Protein AF-R7SGC7-F1 (afdb_monomer)

Mean predicted aligned error: 13.05 Å

Solvent-accessible surface area (backbone atoms only — not comparable to full-atom values): 8252 Å² total; per-residue (Å²): 139,82,85,78,78,84,86,40,81,90,73,58,52,50,63,50,42,62,74,66,47,67,46,68,66,52,45,50,49,51,54,50,52,52,51,50,40,58,74,67,37,51,64,59,53,50,52,50,52,53,49,52,51,51,52,52,52,48,52,55,49,50,52,54,49,50,53,50,50,51,53,48,51,57,50,48,54,58,34,68,70,48,77,77,78,82,54,64,73,60,58,70,71,51,53,62,68,56,48,47,41,42,46,62,41,48,41,76,80,38,83,83,57,76,61,66,92,80,43,87,48,57,67,51,42,52,52,54,46,52,54,50,52,50,54,57,66,72,74,109

Structure (mmCIF, N/CA/C/O backbone):
data_AF-R7SGC7-F1
#
_entry.id   AF-R7SGC7-F1
#
loop_
_atom_site.group_PDB
_atom_site.id
_atom_site.type_symbol
_atom_site.label_atom_id
_atom_site.label_alt_id
_atom_site.label_comp_id
_atom_site.label_asym_id
_atom_site.label_entity_id
_atom_site.label_seq_id
_atom_site.pdbx_PDB_ins_code
_atom_site.Cartn_x
_atom_site.Cartn_y
_atom_site.Cartn_z
_atom_site.occupancy
_atom_site.B_iso_or_equiv
_atom_site.auth_seq_id
_atom_site.auth_comp_id
_atom_site.auth_asym_id
_atom_site.auth_atom_id
_atom_site.pdbx_PDB_model_num
ATOM 1 N N . MET A 1 1 ? 37.332 -22.451 -41.315 1.00 31.05 1 MET A N 1
ATOM 2 C CA . MET A 1 1 ? 36.027 -22.792 -40.712 1.00 31.05 1 MET A CA 1
ATOM 3 C C . MET A 1 1 ? 35.975 -22.127 -39.345 1.00 31.05 1 MET A C 1
ATOM 5 O O . MET A 1 1 ? 36.614 -22.615 -38.425 1.00 31.05 1 MET A O 1
ATOM 9 N N . LEU A 1 2 ? 35.351 -20.953 -39.240 1.00 37.38 2 LEU A N 1
ATOM 10 C CA . LEU A 1 2 ? 35.156 -20.269 -37.958 1.00 37.38 2 LEU A CA 1
ATOM 11 C C . LEU A 1 2 ? 33.739 -20.591 -37.480 1.00 37.38 2 LEU A C 1
ATOM 13 O O . LEU A 1 2 ? 32.772 -20.243 -38.148 1.00 37.38 2 LEU A O 1
ATOM 17 N N . LEU A 1 3 ? 33.651 -21.307 -36.360 1.00 42.00 3 LEU A N 1
ATOM 18 C CA . LEU A 1 3 ? 32.415 -21.625 -35.649 1.00 42.00 3 LEU A CA 1
ATOM 19 C C . LEU A 1 3 ? 31.791 -20.325 -35.124 1.00 42.00 3 LEU A C 1
ATOM 21 O O . LEU A 1 3 ? 32.226 -19.787 -34.104 1.00 42.00 3 LEU A O 1
ATOM 25 N N . ILE A 1 4 ? 30.788 -19.805 -35.831 1.00 48.12 4 ILE A N 1
ATOM 26 C CA . ILE A 1 4 ? 29.906 -18.759 -35.312 1.00 48.12 4 ILE A CA 1
ATOM 27 C C . ILE A 1 4 ? 28.983 -19.446 -34.301 1.00 48.12 4 ILE A C 1
ATOM 29 O O . ILE A 1 4 ? 28.137 -20.257 -34.659 1.00 48.12 4 ILE A O 1
ATOM 33 N N . ASN A 1 5 ? 29.225 -19.176 -33.018 1.00 45.62 5 ASN A N 1
ATOM 34 C CA . ASN A 1 5 ? 28.459 -19.721 -31.902 1.00 45.62 5 ASN A CA 1
ATOM 35 C C . ASN A 1 5 ? 26.965 -19.378 -32.035 1.00 45.62 5 ASN A C 1
ATOM 37 O O . ASN A 1 5 ? 26.585 -18.220 -32.218 1.00 45.62 5 ASN A O 1
ATOM 41 N N . SER A 1 6 ? 26.134 -20.409 -31.903 1.00 53.06 6 SER A N 1
ATOM 42 C CA . SER A 1 6 ? 24.699 -20.429 -32.175 1.00 53.06 6 SER A CA 1
ATOM 43 C C . SER A 1 6 ? 23.870 -19.671 -31.123 1.00 53.06 6 SER A C 1
ATOM 45 O O . SER A 1 6 ? 23.324 -20.256 -30.185 1.00 53.06 6 SER A O 1
ATOM 47 N N . ILE A 1 7 ? 23.752 -18.351 -31.263 1.00 56.06 7 ILE A N 1
ATOM 48 C CA . ILE A 1 7 ? 22.902 -17.511 -30.392 1.00 56.06 7 ILE A CA 1
ATOM 49 C C . ILE A 1 7 ? 21.441 -17.440 -30.910 1.00 56.06 7 ILE A C 1
ATOM 51 O O . ILE A 1 7 ? 20.560 -16.931 -30.219 1.00 56.06 7 ILE A O 1
ATOM 55 N N . TYR A 1 8 ? 21.140 -18.008 -32.087 1.00 52.72 8 TYR A N 1
ATOM 56 C CA . TYR A 1 8 ? 19.923 -17.691 -32.859 1.00 52.72 8 TYR A CA 1
ATOM 57 C C . TYR A 1 8 ? 18.962 -18.861 -33.154 1.00 52.72 8 TYR A C 1
ATOM 59 O O . TYR A 1 8 ? 17.987 -18.679 -33.883 1.00 52.72 8 TYR A O 1
ATOM 67 N N . ILE A 1 9 ? 19.170 -20.037 -32.551 1.00 55.41 9 ILE A N 1
ATOM 68 C CA . ILE A 1 9 ? 18.427 -21.276 -32.878 1.00 55.41 9 ILE A CA 1
ATOM 69 C C . ILE A 1 9 ? 16.913 -21.166 -32.590 1.00 55.41 9 ILE A C 1
ATOM 71 O O . ILE A 1 9 ? 16.092 -21.828 -33.219 1.00 55.41 9 ILE A O 1
ATOM 75 N N . ARG A 1 10 ? 16.496 -20.343 -31.619 1.00 58.72 10 ARG A N 1
ATOM 76 C CA . ARG A 1 10 ? 15.140 -20.428 -31.040 1.00 58.72 10 ARG A CA 1
ATOM 77 C C . ARG A 1 10 ? 14.043 -19.651 -31.772 1.00 58.72 10 ARG A C 1
ATOM 79 O O . ARG A 1 10 ? 12.879 -19.804 -31.416 1.00 58.72 10 ARG A O 1
ATOM 86 N N . ASN A 1 11 ? 14.385 -18.803 -32.736 1.00 70.25 11 ASN A N 1
ATOM 87 C CA . ASN A 1 11 ? 13.452 -17.845 -33.341 1.00 70.25 11 ASN A CA 1
ATOM 88 C C . ASN A 1 11 ? 13.516 -17.780 -34.879 1.00 70.25 11 ASN A C 1
ATOM 90 O O . ASN A 1 11 ? 13.028 -16.813 -35.454 1.00 70.25 11 ASN A O 1
ATOM 94 N N . GLY A 1 12 ? 14.104 -18.781 -35.550 1.00 63.81 12 GLY A N 1
ATOM 95 C CA . GLY A 1 12 ? 14.177 -18.841 -37.024 1.00 63.81 12 GLY A CA 1
ATOM 96 C C . GLY A 1 12 ? 15.048 -17.747 -37.659 1.00 63.81 12 GLY A C 1
ATOM 97 O O . GLY A 1 12 ? 15.105 -17.608 -38.877 1.00 63.81 12 GLY A O 1
ATOM 98 N N . THR A 1 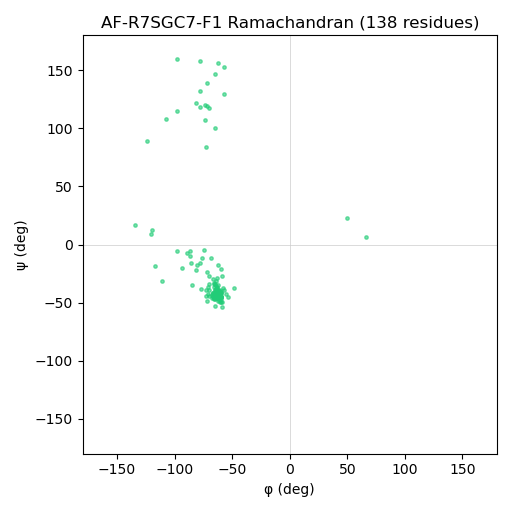13 ? 15.740 -16.962 -36.830 1.00 67.81 13 THR A N 1
ATOM 99 C CA . THR A 1 13 ? 16.608 -15.864 -37.267 1.00 67.81 13 THR A CA 1
ATOM 100 C C . THR A 1 13 ? 17.804 -16.387 -38.059 1.00 67.81 13 THR A C 1
ATOM 102 O O . THR A 1 13 ? 18.262 -15.722 -38.977 1.00 67.81 13 THR A O 1
ATOM 105 N N . GLU A 1 14 ? 18.294 -17.578 -37.715 1.00 70.75 14 GLU A N 1
ATOM 106 C CA . GLU A 1 14 ? 19.416 -18.236 -38.390 1.00 70.75 14 GLU A CA 1
ATOM 107 C C . GLU A 1 14 ? 19.070 -18.586 -39.844 1.00 70.75 14 GLU A C 1
ATOM 109 O O . GLU A 1 14 ? 19.733 -18.104 -40.758 1.00 70.75 14 GLU A O 1
ATOM 114 N N . GLU A 1 15 ? 17.953 -19.283 -40.068 1.00 74.00 15 GLU A N 1
ATOM 115 C CA . GLU A 1 15 ? 17.464 -19.636 -41.408 1.00 74.00 15 GLU A CA 1
ATOM 116 C C . GLU A 1 15 ? 17.168 -18.390 -42.260 1.00 74.00 15 GLU A C 1
ATOM 118 O O . GLU A 1 15 ? 17.507 -18.335 -43.442 1.00 74.00 15 GLU A O 1
ATOM 123 N N . PHE A 1 16 ? 16.601 -17.339 -41.658 1.00 76.25 16 PHE A N 1
ATOM 124 C CA . PHE A 1 16 ? 16.374 -16.065 -42.341 1.00 76.25 16 PHE A CA 1
ATOM 125 C C . PHE A 1 16 ? 17.683 -15.386 -42.778 1.00 76.25 16 PHE A C 1
ATOM 127 O O . PHE A 1 16 ? 17.782 -14.905 -43.909 1.00 76.25 16 PHE A O 1
ATOM 134 N N . VAL A 1 17 ? 18.690 -15.343 -41.898 1.00 74.75 17 VAL A N 1
ATOM 135 C CA . VAL A 1 17 ? 19.998 -14.739 -42.197 1.00 74.75 17 VAL A CA 1
ATOM 136 C C . VAL A 1 17 ? 20.722 -15.536 -43.282 1.00 74.75 17 VAL A C 1
ATOM 138 O O . VAL A 1 17 ? 21.246 -14.937 -44.220 1.00 74.75 17 VAL A O 1
ATOM 141 N N . GLU A 1 18 ? 20.714 -16.865 -43.199 1.00 75.75 18 GLU A N 1
ATOM 142 C CA . GLU A 1 18 ? 21.350 -17.727 -44.199 1.00 75.75 18 GLU A CA 1
ATOM 143 C C . GLU A 1 18 ? 20.678 -17.622 -45.573 1.00 75.75 18 GLU A C 1
ATOM 145 O O . GLU A 1 18 ? 21.368 -17.568 -46.592 1.00 75.75 18 GLU A O 1
ATOM 150 N N . THR A 1 19 ? 19.347 -17.521 -45.604 1.00 76.44 19 THR A N 1
ATOM 151 C CA . THR A 1 19 ? 18.574 -17.484 -46.854 1.00 76.44 19 THR A CA 1
ATOM 152 C C . THR A 1 19 ? 18.634 -16.124 -47.551 1.00 76.44 19 THR A C 1
ATOM 154 O O . THR A 1 19 ? 18.691 -16.068 -48.777 1.00 76.44 19 THR A O 1
ATOM 157 N N . TRP A 1 20 ? 18.613 -15.018 -46.798 1.00 72.31 20 TRP A N 1
ATOM 158 C CA . TRP A 1 20 ? 18.400 -13.681 -47.374 1.00 72.31 20 TRP A CA 1
ATOM 159 C C . TRP A 1 20 ? 19.574 -12.712 -47.192 1.00 72.31 20 TRP A C 1
ATOM 161 O O . TRP A 1 20 ? 19.649 -11.709 -47.901 1.00 72.31 20 TRP A O 1
ATOM 171 N N . LEU A 1 21 ? 20.493 -12.973 -46.255 1.00 74.00 21 LEU A N 1
ATOM 172 C CA . LEU A 1 21 ? 21.545 -12.026 -45.849 1.00 74.00 21 LEU A CA 1
ATOM 173 C C . LEU A 1 21 ? 22.974 -12.547 -46.071 1.00 74.00 21 LEU A C 1
ATOM 175 O O . LEU A 1 21 ? 23.939 -11.947 -45.592 1.00 74.00 21 LEU A O 1
ATOM 179 N N . THR A 1 22 ? 23.127 -13.642 -46.808 1.00 78.12 22 THR A N 1
ATOM 180 C CA . THR A 1 22 ? 24.425 -14.203 -47.216 1.00 78.12 22 THR A CA 1
ATOM 181 C C . THR A 1 22 ? 25.026 -13.504 -48.432 1.00 78.12 22 THR A C 1
ATOM 183 O O . THR A 1 22 ? 26.243 -13.535 -48.599 1.00 78.12 22 THR A O 1
ATOM 186 N N . ASP A 1 23 ? 24.203 -12.832 -49.238 1.00 84.69 23 ASP A N 1
ATOM 187 C CA . ASP A 1 23 ? 24.657 -12.081 -50.405 1.00 84.69 23 ASP A CA 1
ATOM 188 C C . ASP A 1 23 ? 25.401 -10.785 -50.028 1.00 84.69 23 ASP A C 1
ATOM 190 O O . ASP A 1 23 ? 25.011 -10.044 -49.117 1.00 84.69 23 ASP A O 1
ATOM 194 N N . ASP A 1 24 ? 26.485 -10.500 -50.750 1.00 79.75 24 ASP A N 1
ATOM 195 C CA . ASP A 1 24 ? 27.416 -9.421 -50.410 1.00 79.75 24 ASP A CA 1
ATOM 196 C C . ASP A 1 24 ? 26.790 -8.031 -50.643 1.00 79.75 24 ASP A C 1
ATOM 198 O O . ASP A 1 24 ? 27.109 -7.070 -49.932 1.00 79.75 24 ASP A O 1
ATOM 202 N N . GLU A 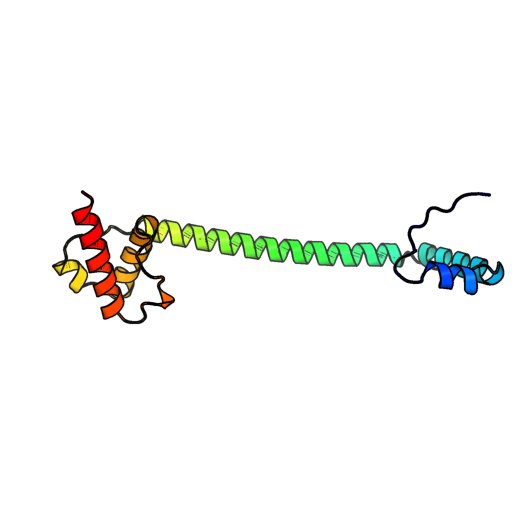1 25 ? 25.827 -7.918 -51.566 1.00 83.44 25 GLU A N 1
ATOM 203 C CA . GLU A 1 25 ? 25.085 -6.682 -51.822 1.00 83.44 25 GLU A CA 1
ATOM 204 C C . GLU A 1 25 ? 24.145 -6.348 -50.654 1.00 83.44 25 GLU A C 1
ATOM 206 O O . GLU A 1 25 ? 24.166 -5.225 -50.131 1.00 83.44 25 GLU A O 1
ATOM 211 N N . ASN A 1 26 ? 23.422 -7.348 -50.144 1.00 80.19 26 ASN A N 1
ATOM 212 C CA . ASN A 1 26 ? 22.580 -7.214 -48.952 1.00 80.19 26 ASN A CA 1
ATOM 213 C C . ASN A 1 26 ? 23.410 -6.889 -47.703 1.00 80.19 26 ASN A C 1
ATOM 215 O O . ASN A 1 26 ? 23.061 -5.987 -46.932 1.00 80.19 26 ASN A O 1
ATOM 219 N N . GLN A 1 27 ? 24.560 -7.543 -47.521 1.00 81.94 27 GLN A N 1
ATOM 220 C CA . GLN A 1 27 ? 25.465 -7.224 -46.414 1.00 81.94 27 GLN A CA 1
ATOM 221 C C . GLN A 1 27 ? 26.064 -5.819 -46.534 1.00 81.94 27 GLN A C 1
ATOM 223 O O . GLN A 1 27 ? 26.255 -5.128 -45.526 1.00 81.94 27 GLN A O 1
ATOM 228 N N . LYS A 1 28 ? 26.379 -5.356 -47.747 1.00 86.88 28 LYS A N 1
ATOM 229 C CA . LYS A 1 28 ? 26.859 -3.990 -47.991 1.00 86.88 28 LYS A CA 1
ATOM 230 C C . LYS A 1 28 ? 25.769 -2.960 -47.703 1.00 86.88 28 LYS A C 1
ATOM 232 O O . LYS A 1 28 ? 26.055 -1.949 -47.060 1.00 86.88 28 LYS A O 1
ATOM 237 N N . TYR A 1 29 ? 24.528 -3.226 -48.106 1.00 86.38 29 TYR A N 1
ATOM 238 C CA . TYR A 1 29 ? 23.384 -2.374 -47.794 1.00 86.38 29 TYR A CA 1
ATOM 239 C C . TYR A 1 29 ? 23.169 -2.252 -46.281 1.00 86.38 29 TYR A C 1
ATOM 241 O O . TYR A 1 29 ? 23.116 -1.136 -45.763 1.00 86.38 29 TYR A O 1
ATOM 249 N N . LEU A 1 30 ? 23.151 -3.372 -45.547 1.00 83.94 30 LEU A N 1
ATOM 250 C CA . LEU A 1 30 ? 23.014 -3.368 -44.087 1.00 83.94 30 LEU A CA 1
ATOM 251 C C . LEU A 1 30 ? 24.141 -2.591 -43.397 1.00 83.94 30 LEU A C 1
ATOM 253 O O . LEU A 1 30 ? 23.872 -1.778 -42.513 1.00 83.94 30 LEU A O 1
ATOM 257 N N . ARG A 1 31 ? 25.396 -2.781 -43.828 1.00 84.88 31 ARG A N 1
ATOM 258 C CA . ARG A 1 31 ? 26.553 -2.036 -43.300 1.00 84.88 31 ARG A CA 1
ATOM 259 C C . ARG A 1 31 ? 26.432 -0.531 -43.550 1.00 84.88 31 ARG A C 1
ATOM 261 O O . ARG A 1 31 ? 26.744 0.260 -42.660 1.00 84.88 31 ARG A O 1
ATOM 268 N N . THR A 1 32 ? 25.959 -0.125 -44.726 1.00 86.62 32 THR A N 1
ATOM 269 C CA . THR A 1 32 ? 25.717 1.289 -45.054 1.00 86.62 32 THR A CA 1
ATOM 270 C C . THR A 1 32 ? 24.584 1.872 -44.214 1.00 86.62 32 THR A C 1
ATOM 272 O O . THR A 1 32 ? 24.743 2.944 -43.640 1.00 86.62 32 THR A O 1
ATOM 275 N N . GLN A 1 33 ? 23.467 1.156 -44.065 1.00 85.00 33 GLN A N 1
ATOM 276 C CA . GLN A 1 33 ? 22.347 1.606 -43.235 1.00 85.00 33 GLN A CA 1
ATOM 277 C C . GLN A 1 33 ? 22.727 1.707 -41.753 1.00 85.00 33 GLN A C 1
ATOM 279 O O . GLN A 1 33 ? 22.353 2.676 -41.094 1.00 85.00 33 GLN A O 1
ATOM 284 N N . ALA A 1 34 ? 23.511 0.758 -41.232 1.00 81.81 34 ALA A N 1
ATOM 285 C CA . ALA A 1 34 ? 24.037 0.814 -39.870 1.00 81.81 34 ALA A CA 1
ATOM 286 C C . ALA A 1 34 ? 24.939 2.043 -39.665 1.00 81.81 34 ALA A C 1
ATOM 288 O O . ALA A 1 34 ? 24.717 2.818 -38.739 1.00 81.81 34 ALA A O 1
ATOM 289 N N . ARG A 1 35 ? 25.883 2.295 -40.586 1.00 81.25 35 ARG A N 1
ATOM 290 C CA . ARG A 1 35 ? 26.733 3.499 -40.547 1.00 81.25 35 ARG A CA 1
ATOM 291 C C . ARG A 1 35 ? 25.931 4.792 -40.638 1.00 81.25 35 ARG A C 1
ATOM 293 O O . ARG A 1 35 ? 26.236 5.737 -39.916 1.00 81.25 35 ARG A O 1
ATOM 300 N N . ASN A 1 36 ? 24.906 4.847 -41.484 1.00 81.94 36 ASN A N 1
ATOM 301 C CA . ASN A 1 36 ? 24.032 6.015 -41.577 1.00 81.94 36 ASN A CA 1
ATOM 302 C C . ASN A 1 36 ? 23.287 6.250 -40.255 1.00 81.94 36 ASN A C 1
ATOM 304 O O . ASN A 1 36 ? 23.272 7.374 -39.760 1.00 81.94 36 ASN A O 1
ATOM 308 N N . ARG A 1 37 ? 22.762 5.194 -39.618 1.00 73.69 37 ARG A N 1
ATOM 309 C CA . ARG A 1 37 ? 22.119 5.291 -38.294 1.00 73.69 37 ARG A CA 1
ATOM 310 C C . ARG A 1 37 ? 23.071 5.772 -37.197 1.00 73.69 37 ARG A C 1
ATOM 312 O O . ARG A 1 37 ? 22.667 6.602 -36.378 1.00 73.69 37 ARG A O 1
ATOM 319 N N . ASP A 1 38 ? 24.317 5.298 -37.208 1.00 73.69 38 ASP A N 1
ATOM 320 C CA . ASP A 1 38 ? 25.362 5.743 -36.278 1.00 73.69 38 ASP A CA 1
ATOM 321 C C . ASP A 1 38 ? 25.734 7.214 -36.506 1.00 73.69 38 ASP A C 1
ATOM 323 O O . ASP A 1 38 ? 25.826 7.992 -35.554 1.00 73.69 38 ASP A O 1
ATOM 327 N N . THR A 1 39 ? 25.877 7.619 -37.771 1.00 74.19 39 THR A N 1
ATOM 328 C CA . THR A 1 39 ? 26.211 8.999 -38.166 1.00 74.19 39 THR A CA 1
ATOM 329 C C . THR A 1 39 ? 25.100 9.972 -37.767 1.00 74.19 39 THR A C 1
ATOM 331 O O . THR A 1 39 ? 25.365 11.064 -37.267 1.00 74.19 39 THR A O 1
ATOM 334 N N . GLU A 1 40 ? 23.841 9.554 -37.900 1.00 72.75 40 GLU A N 1
ATOM 335 C CA . GLU A 1 40 ? 22.667 10.325 -37.480 1.00 72.75 40 GLU A CA 1
ATOM 336 C C . GLU A 1 40 ? 22.459 10.341 -35.949 1.00 72.75 40 GLU A C 1
ATOM 338 O O . GLU A 1 40 ? 21.549 11.015 -35.452 1.00 72.75 40 GLU A O 1
ATOM 343 N N . GLN A 1 41 ? 23.280 9.602 -35.186 1.00 73.12 41 GLN A N 1
ATOM 344 C CA . GLN A 1 41 ? 23.184 9.416 -33.731 1.00 73.12 41 GLN A CA 1
ATOM 345 C C . GLN A 1 41 ? 21.780 9.008 -33.248 1.00 73.12 41 GLN A C 1
ATOM 347 O O . GLN A 1 41 ? 21.434 9.226 -32.082 1.00 73.12 41 GLN A O 1
ATOM 352 N N . ARG A 1 42 ? 20.945 8.423 -34.119 1.00 73.19 42 ARG A N 1
ATOM 353 C CA . ARG A 1 42 ? 19.541 8.100 -33.807 1.00 73.19 42 ARG A CA 1
ATOM 354 C C . ARG A 1 42 ? 19.440 7.129 -32.642 1.00 73.19 42 ARG A C 1
ATOM 356 O O . ARG A 1 42 ? 18.653 7.350 -31.725 1.00 73.19 42 ARG A O 1
ATOM 363 N N . ASP A 1 43 ? 20.306 6.122 -32.625 1.00 75.12 43 ASP A N 1
ATOM 364 C CA . ASP A 1 43 ? 20.327 5.127 -31.556 1.00 75.12 43 ASP A CA 1
ATOM 365 C C . ASP A 1 43 ? 20.830 5.714 -30.234 1.00 75.12 43 ASP A C 1
ATOM 367 O O . ASP A 1 43 ? 20.313 5.369 -29.173 1.00 75.12 43 ASP A O 1
ATOM 371 N N . LYS A 1 44 ? 21.772 6.664 -30.276 1.00 79.25 44 LYS A N 1
ATOM 372 C CA . LYS A 1 44 ? 22.221 7.394 -29.082 1.00 79.25 44 LYS A CA 1
ATOM 373 C C . LYS A 1 44 ? 21.097 8.259 -28.508 1.00 79.25 44 LYS A C 1
ATOM 375 O O . LYS A 1 44 ? 20.850 8.197 -27.308 1.00 79.25 44 LYS A O 1
ATOM 380 N N . LYS A 1 45 ? 20.387 9.015 -29.353 1.00 82.06 45 LYS A N 1
ATOM 381 C CA . LYS A 1 45 ? 19.234 9.836 -28.942 1.00 82.06 45 LYS A CA 1
ATOM 382 C C . LYS A 1 45 ? 18.113 8.980 -28.356 1.00 82.06 45 LYS A C 1
ATOM 384 O O . LYS A 1 45 ? 17.593 9.312 -27.300 1.00 82.06 45 LYS A O 1
ATOM 389 N N . ARG A 1 46 ? 17.807 7.844 -28.986 1.00 81.12 46 ARG A N 1
ATOM 390 C CA . ARG A 1 46 ? 16.810 6.888 -28.488 1.00 81.12 46 ARG A CA 1
ATOM 391 C C . ARG A 1 46 ? 17.207 6.275 -27.144 1.00 81.12 46 ARG A C 1
ATOM 393 O O . ARG A 1 46 ? 16.363 6.118 -26.273 1.00 81.12 46 ARG A O 1
ATOM 400 N N . ARG A 1 47 ? 18.482 5.920 -26.950 1.00 82.94 47 ARG A N 1
ATOM 401 C CA . ARG A 1 47 ? 18.959 5.417 -25.649 1.00 82.94 47 ARG A CA 1
ATOM 402 C C . ARG A 1 47 ? 18.822 6.471 -24.553 1.00 82.94 47 ARG A C 1
ATOM 404 O O . ARG A 1 47 ? 18.434 6.118 -23.447 1.00 82.94 47 ARG A O 1
ATOM 411 N N . LEU A 1 48 ? 19.118 7.735 -24.861 1.00 86.19 48 LEU A N 1
ATOM 412 C CA . LEU A 1 48 ? 18.949 8.840 -23.916 1.00 86.19 48 LEU A CA 1
ATOM 413 C C . LEU A 1 48 ? 17.476 9.068 -23.568 1.00 86.19 48 LEU A C 1
ATOM 415 O O . LEU A 1 48 ? 17.167 9.144 -22.387 1.00 86.19 48 LEU A O 1
ATOM 419 N N . SER A 1 49 ? 16.568 9.072 -24.549 1.00 85.50 49 SER A N 1
ATOM 420 C CA . SER A 1 49 ? 15.135 9.253 -24.274 1.00 85.50 49 SER A CA 1
ATOM 421 C C . SER A 1 49 ? 14.561 8.120 -23.419 1.00 85.50 49 SER A C 1
ATOM 423 O O . SER A 1 49 ? 13.859 8.376 -22.450 1.00 85.50 49 SER A O 1
ATOM 425 N N . ILE A 1 50 ? 14.922 6.866 -23.721 1.00 89.31 50 ILE A N 1
ATOM 426 C CA . ILE A 1 50 ? 14.519 5.703 -22.914 1.00 89.31 50 ILE A CA 1
ATOM 427 C C . ILE A 1 50 ? 15.071 5.819 -21.485 1.00 89.31 50 ILE A C 1
ATOM 429 O O . ILE A 1 50 ? 14.378 5.513 -20.518 1.00 89.31 50 ILE A O 1
ATOM 433 N N . LEU A 1 51 ? 16.322 6.265 -21.332 1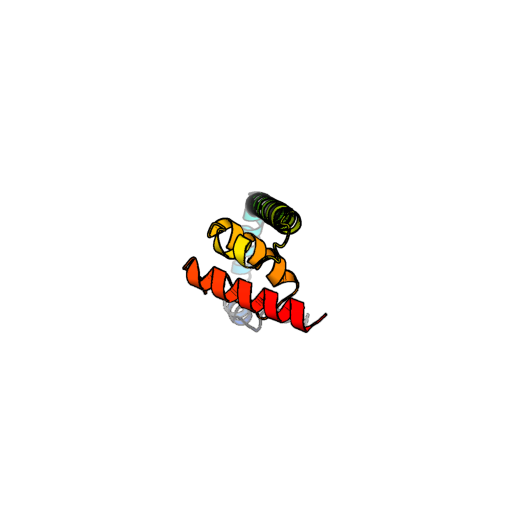.00 90.88 51 LEU A N 1
ATOM 434 C CA . LEU A 1 51 ? 16.924 6.466 -20.016 1.00 90.88 51 LEU A CA 1
ATOM 435 C C . LEU A 1 51 ? 16.206 7.572 -19.228 1.00 90.88 51 LEU A C 1
ATOM 437 O O . LEU A 1 51 ? 15.940 7.388 -18.045 1.00 90.88 51 LEU A O 1
ATOM 441 N N . GLU A 1 52 ? 15.883 8.696 -19.865 1.00 90.12 52 GLU A N 1
ATOM 442 C CA . GLU A 1 52 ? 15.146 9.810 -19.255 1.00 90.12 52 GLU A CA 1
ATOM 443 C C . GLU A 1 52 ? 13.747 9.381 -18.791 1.00 90.12 52 GLU A C 1
ATOM 445 O O . GLU A 1 52 ? 13.361 9.672 -17.656 1.00 90.12 52 GLU A O 1
ATOM 450 N N . GLU A 1 53 ? 13.022 8.626 -19.621 1.00 89.38 53 GLU A N 1
ATOM 451 C CA . GLU A 1 53 ? 11.727 8.035 -19.267 1.00 89.38 53 GLU A CA 1
ATOM 452 C C . GLU A 1 53 ? 11.854 7.120 -18.043 1.00 89.38 53 GLU A C 1
ATOM 454 O O . GLU A 1 53 ? 11.136 7.304 -17.058 1.00 89.38 53 GLU A O 1
ATOM 459 N N . HIS A 1 54 ? 12.827 6.205 -18.038 1.00 89.75 54 HIS A N 1
ATOM 460 C CA . HIS A 1 54 ? 13.062 5.320 -16.895 1.00 89.75 54 HIS A CA 1
ATOM 461 C C . HIS A 1 54 ? 13.461 6.068 -15.619 1.00 89.75 54 HIS A C 1
ATOM 463 O O . HIS A 1 54 ? 13.031 5.688 -14.529 1.00 89.75 54 HIS A O 1
ATOM 469 N N . ILE A 1 55 ? 14.259 7.136 -15.720 1.00 91.25 55 ILE A N 1
ATOM 470 C CA . ILE A 1 55 ? 14.609 7.979 -14.569 1.00 91.25 55 ILE A CA 1
ATOM 471 C C . ILE A 1 55 ? 13.347 8.625 -13.991 1.00 91.25 55 ILE A C 1
ATOM 473 O O . ILE A 1 55 ? 13.153 8.613 -12.772 1.00 91.25 55 ILE A O 1
ATOM 477 N N . HIS A 1 56 ? 12.473 9.156 -14.847 1.00 87.31 56 HIS A N 1
ATOM 478 C CA . HIS A 1 56 ? 11.223 9.776 -14.420 1.00 87.31 56 HIS A CA 1
ATOM 479 C C . HIS A 1 56 ? 10.263 8.757 -13.781 1.00 87.31 56 HIS A C 1
ATOM 481 O O . HIS A 1 56 ? 9.704 9.007 -12.709 1.00 87.31 56 HIS A O 1
ATOM 487 N N . GLU A 1 57 ? 10.102 7.583 -14.392 1.00 90.75 57 GLU A N 1
ATOM 488 C CA . GLU A 1 57 ? 9.302 6.484 -13.842 1.00 90.75 57 GLU A CA 1
ATOM 489 C C . GLU A 1 57 ? 9.826 6.022 -12.482 1.00 90.75 57 GLU A C 1
ATOM 491 O O . GLU A 1 57 ? 9.049 5.873 -11.535 1.00 90.75 57 GLU A O 1
ATOM 496 N N . TYR A 1 58 ? 11.144 5.847 -12.358 1.00 91.88 58 TYR A N 1
ATOM 497 C CA . TYR A 1 58 ? 11.778 5.450 -11.108 1.00 91.88 58 TYR A CA 1
ATOM 498 C C . TYR A 1 58 ? 11.573 6.502 -10.018 1.00 91.88 58 TYR A C 1
ATOM 500 O O . TYR A 1 58 ? 11.175 6.156 -8.905 1.00 91.88 58 TYR A O 1
ATOM 508 N N . ALA A 1 59 ? 11.770 7.786 -10.332 1.00 90.31 59 ALA A N 1
ATOM 509 C CA . ALA A 1 59 ? 11.532 8.877 -9.391 1.00 90.31 59 ALA A CA 1
ATOM 510 C C . ALA A 1 59 ? 10.068 8.906 -8.915 1.00 90.31 59 ALA A C 1
ATOM 512 O O . ALA A 1 59 ? 9.811 8.981 -7.712 1.00 90.31 59 ALA A O 1
ATOM 513 N N . SER A 1 60 ? 9.108 8.760 -9.836 1.00 91.00 60 SER A N 1
ATOM 514 C CA . SER A 1 60 ? 7.680 8.704 -9.500 1.00 91.00 60 SER A CA 1
ATOM 515 C C . SER A 1 60 ? 7.330 7.482 -8.646 1.00 91.00 60 SER A C 1
ATOM 517 O O . SER A 1 60 ? 6.587 7.588 -7.666 1.00 91.00 60 SER A O 1
ATOM 519 N N . SER A 1 61 ? 7.880 6.313 -8.983 1.00 91.06 61 SER A N 1
ATOM 520 C CA . SER A 1 61 ? 7.677 5.084 -8.215 1.00 91.06 61 SER A CA 1
ATOM 521 C C . SER A 1 61 ? 8.244 5.212 -6.804 1.00 91.06 61 SER A C 1
ATOM 523 O O . SER A 1 61 ? 7.549 4.905 -5.835 1.00 91.06 61 SER A O 1
ATOM 525 N N . LYS A 1 62 ? 9.467 5.737 -6.681 1.00 92.38 62 LYS A N 1
ATOM 526 C CA . LYS A 1 62 ? 10.137 5.951 -5.398 1.00 92.38 62 LYS A CA 1
ATOM 527 C C . LYS A 1 62 ? 9.352 6.917 -4.512 1.00 92.38 62 LYS A C 1
ATOM 529 O O . LYS A 1 62 ? 9.095 6.599 -3.356 1.00 92.38 62 LYS A O 1
ATOM 534 N N . GLN A 1 63 ? 8.875 8.035 -5.061 1.00 91.38 63 GLN A N 1
ATOM 535 C CA . GLN A 1 63 ? 8.033 8.972 -4.314 1.00 91.38 63 GLN A CA 1
ATOM 536 C C . GLN A 1 63 ? 6.748 8.298 -3.803 1.00 91.38 63 GLN A C 1
ATOM 538 O O . GLN A 1 63 ? 6.384 8.437 -2.635 1.00 91.38 63 GLN A O 1
ATOM 543 N N . ARG A 1 64 ? 6.064 7.515 -4.648 1.00 91.69 64 ARG A N 1
ATOM 544 C CA . ARG A 1 64 ? 4.856 6.774 -4.243 1.00 91.69 64 ARG A CA 1
ATOM 545 C C . ARG A 1 64 ? 5.149 5.744 -3.155 1.00 91.69 64 ARG A C 1
ATOM 547 O O . ARG A 1 64 ? 4.302 5.512 -2.289 1.00 91.69 64 ARG A O 1
ATOM 554 N N . GLU A 1 65 ? 6.304 5.094 -3.210 1.00 92.19 65 GLU A N 1
ATOM 555 C CA . GLU A 1 65 ? 6.742 4.141 -2.195 1.00 92.19 65 GLU A CA 1
ATOM 556 C C . GLU A 1 65 ? 7.032 4.835 -0.861 1.00 92.19 65 GLU A C 1
ATOM 558 O O . GLU A 1 65 ? 6.506 4.407 0.168 1.00 92.19 65 GLU A O 1
ATOM 563 N N . GLU A 1 66 ? 7.757 5.953 -0.881 1.00 91.44 66 GLU A N 1
ATOM 564 C CA . GLU A 1 66 ? 8.033 6.776 0.299 1.00 91.44 66 GLU A CA 1
ATOM 565 C C . GLU A 1 66 ? 6.737 7.295 0.940 1.00 91.44 66 GLU A C 1
ATOM 567 O O . GLU A 1 66 ? 6.541 7.154 2.149 1.00 91.44 66 GLU A O 1
ATOM 572 N N . GLU A 1 67 ? 5.784 7.800 0.151 1.00 91.50 67 GLU A N 1
ATOM 573 C CA . GLU A 1 67 ? 4.474 8.227 0.656 1.00 91.50 67 GLU A CA 1
ATOM 574 C C . GLU A 1 67 ? 3.691 7.074 1.302 1.00 91.50 67 GLU A C 1
ATOM 576 O O . GLU A 1 67 ? 3.037 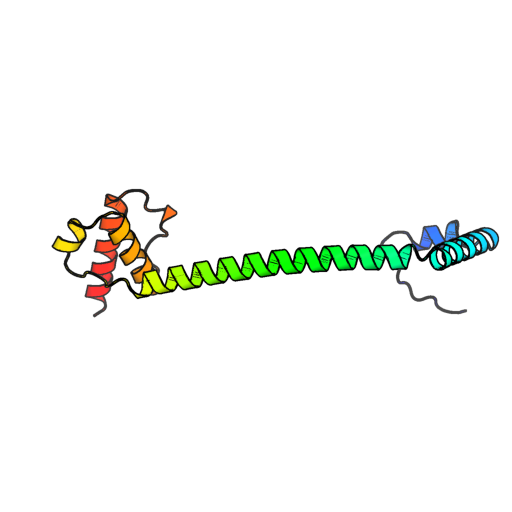7.246 2.338 1.00 91.50 67 GLU A O 1
ATOM 581 N N . ARG A 1 68 ? 3.737 5.875 0.706 1.00 90.62 68 ARG A N 1
ATOM 582 C CA . ARG A 1 68 ? 3.102 4.676 1.274 1.00 90.62 68 ARG A CA 1
ATOM 583 C C . ARG A 1 68 ? 3.786 4.255 2.570 1.00 90.62 68 ARG A C 1
ATOM 585 O O . ARG A 1 68 ? 3.083 3.909 3.521 1.00 90.62 68 ARG A O 1
ATOM 592 N N . ALA A 1 69 ? 5.114 4.300 2.626 1.00 90.44 69 ALA A N 1
ATOM 593 C CA . ALA A 1 69 ? 5.887 3.998 3.823 1.00 90.44 69 ALA A CA 1
ATOM 594 C C . ALA A 1 69 ? 5.552 4.985 4.950 1.00 90.44 69 ALA A C 1
ATOM 596 O O . ALA A 1 69 ? 5.173 4.557 6.038 1.00 90.44 69 ALA A O 1
ATOM 597 N N . GLN A 1 70 ? 5.541 6.291 4.674 1.00 89.88 70 GLN A N 1
ATOM 598 C CA . GLN A 1 70 ? 5.157 7.316 5.650 1.00 89.88 70 GLN A CA 1
ATOM 599 C C . GLN A 1 70 ? 3.723 7.127 6.162 1.00 89.88 70 GLN A C 1
ATOM 601 O O . GLN A 1 70 ? 3.466 7.242 7.360 1.00 89.88 70 GLN A O 1
ATOM 606 N N . LYS A 1 71 ? 2.768 6.799 5.280 1.00 88.81 71 LYS A N 1
ATOM 607 C CA . LYS A 1 71 ? 1.383 6.498 5.686 1.00 88.81 71 LYS A CA 1
ATOM 608 C C . LYS A 1 71 ? 1.305 5.261 6.581 1.00 88.81 71 LYS A C 1
ATOM 610 O O . LYS A 1 71 ? 0.518 5.254 7.527 1.00 88.81 71 LYS A O 1
ATOM 615 N N . ARG A 1 72 ? 2.112 4.229 6.309 1.00 86.00 72 ARG A N 1
ATOM 616 C CA . ARG A 1 72 ? 2.209 3.028 7.155 1.00 86.00 72 ARG A CA 1
ATOM 617 C C . ARG A 1 72 ? 2.791 3.354 8.525 1.00 86.00 72 AR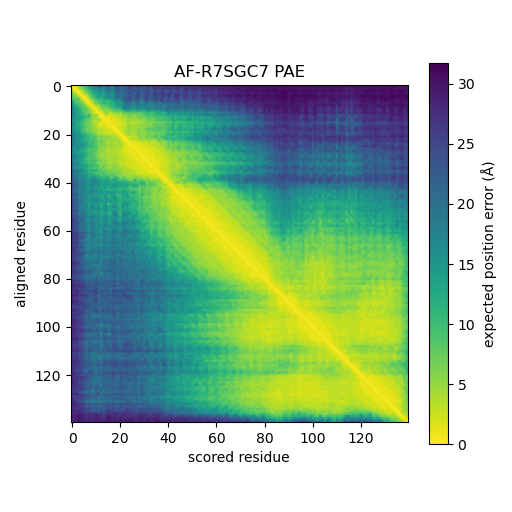G A C 1
ATOM 619 O O . ARG A 1 72 ? 2.198 2.943 9.515 1.00 86.00 72 ARG A O 1
ATOM 626 N N . VAL A 1 73 ? 3.873 4.131 8.583 1.00 88.94 73 VAL A N 1
ATOM 627 C CA . VAL A 1 73 ? 4.490 4.578 9.842 1.00 88.94 73 VAL A CA 1
ATOM 628 C C . VAL A 1 73 ? 3.479 5.357 10.680 1.00 88.94 73 VAL A C 1
ATOM 630 O O . VAL A 1 73 ? 3.157 4.927 11.782 1.00 88.94 73 VAL A O 1
ATOM 633 N N . LYS A 1 74 ? 2.844 6.391 10.112 1.00 87.88 74 LYS A N 1
ATOM 634 C CA . LYS A 1 74 ? 1.809 7.178 10.807 1.00 87.8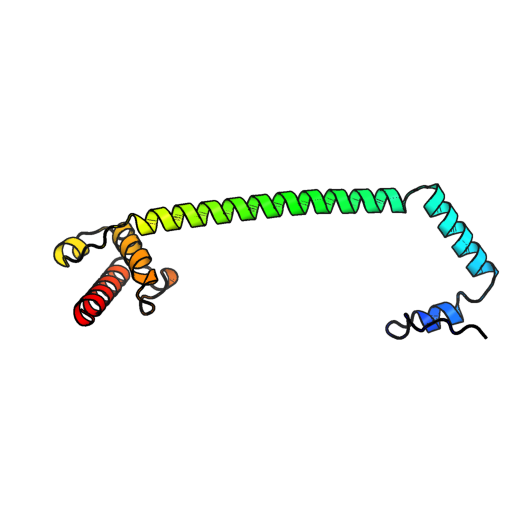8 74 LYS A CA 1
ATOM 635 C C . LYS A 1 74 ? 0.626 6.331 11.277 1.00 87.88 74 LYS A C 1
ATOM 637 O O . LYS A 1 74 ? 0.048 6.590 12.329 1.00 87.88 74 LYS A O 1
ATOM 642 N N . ARG A 1 75 ? 0.212 5.329 10.490 1.00 86.12 75 ARG A N 1
ATOM 643 C CA . ARG A 1 75 ? -0.844 4.394 10.905 1.00 86.12 75 ARG A CA 1
ATOM 644 C C . ARG A 1 75 ? -0.383 3.538 12.083 1.00 86.12 75 ARG A C 1
ATOM 646 O O . ARG A 1 75 ? -1.166 3.343 13.006 1.00 86.12 75 ARG A O 1
ATOM 653 N N . ASN A 1 76 ? 0.846 3.036 12.050 1.00 85.31 76 ASN A N 1
ATOM 654 C CA . ASN A 1 76 ? 1.389 2.217 13.124 1.00 85.31 76 ASN A CA 1
ATOM 655 C C . ASN A 1 76 ? 1.531 3.026 14.414 1.00 85.31 76 ASN A C 1
ATOM 657 O O . ASN A 1 76 ? 1.000 2.582 15.421 1.00 85.31 76 ASN A O 1
ATOM 661 N N . GLU A 1 77 ? 2.088 4.236 14.355 1.00 87.88 77 GLU A N 1
ATOM 662 C CA . GLU A 1 77 ? 2.178 5.161 15.495 1.00 87.88 77 GLU A CA 1
ATOM 663 C C . GLU A 1 77 ? 0.808 5.410 16.137 1.00 87.88 77 GLU A C 1
ATOM 665 O O . GLU A 1 77 ? 0.655 5.318 17.353 1.00 87.88 77 GLU A O 1
ATOM 670 N N . ARG A 1 78 ? -0.224 5.654 15.315 1.00 84.50 78 ARG A N 1
ATOM 671 C CA . ARG A 1 78 ? -1.601 5.815 15.804 1.00 84.50 78 ARG A CA 1
ATOM 672 C C . ARG A 1 78 ? -2.126 4.569 16.499 1.00 84.50 78 ARG A C 1
ATOM 674 O O . ARG A 1 78 ? -2.832 4.709 17.483 1.00 84.50 78 ARG A O 1
ATOM 681 N N . ILE A 1 79 ? -1.831 3.380 15.977 1.00 86.44 79 ILE A N 1
ATOM 682 C CA . ILE A 1 79 ? -2.250 2.113 16.591 1.00 86.44 79 ILE A CA 1
ATOM 683 C C . ILE A 1 79 ? -1.481 1.875 17.895 1.00 86.44 79 ILE A C 1
ATOM 685 O O . ILE A 1 79 ? -2.072 1.419 18.866 1.00 86.44 79 ILE A O 1
ATOM 689 N N . ASP A 1 80 ? -0.189 2.196 17.942 1.00 85.12 80 ASP A N 1
ATOM 690 C CA . ASP A 1 80 ? 0.646 2.010 19.131 1.00 85.12 80 ASP A CA 1
ATOM 691 C C . ASP A 1 80 ? 0.193 2.895 20.295 1.00 85.12 80 ASP A C 1
ATOM 693 O O . ASP A 1 80 ? 0.095 2.412 21.427 1.00 85.12 80 ASP A O 1
ATOM 697 N N . ALA A 1 81 ? -0.203 4.133 19.992 1.00 87.81 81 ALA A N 1
ATOM 698 C CA . ALA A 1 81 ? -0.740 5.092 20.954 1.00 87.81 81 ALA A CA 1
ATOM 699 C C . ALA A 1 81 ? -2.122 4.723 21.533 1.00 87.81 81 ALA A C 1
ATOM 701 O O . ALA A 1 81 ? -2.566 5.360 22.482 1.00 87.81 81 ALA A O 1
ATOM 702 N N . VAL A 1 82 ? -2.832 3.730 20.983 1.00 87.44 82 VAL A N 1
ATOM 703 C CA . VAL A 1 82 ? -4.154 3.331 21.497 1.00 87.44 82 VAL A CA 1
ATOM 704 C C . VAL A 1 82 ? -3.991 2.586 22.813 1.00 87.44 82 VAL A C 1
ATOM 706 O O . VAL A 1 82 ? -3.401 1.513 22.842 1.00 87.44 82 VAL A O 1
ATOM 709 N N . GLU A 1 83 ? -4.558 3.079 23.901 1.00 85.00 83 GLU A N 1
ATOM 710 C CA . GLU A 1 83 ? -4.656 2.302 25.139 1.00 85.00 83 GLU A CA 1
ATOM 711 C C . GLU A 1 83 ? -5.799 1.282 25.028 1.00 85.00 83 GLU A C 1
ATOM 713 O O . GLU A 1 83 ? -6.897 1.596 24.556 1.00 85.00 83 GLU A O 1
ATOM 718 N N . ILE A 1 84 ? -5.523 0.024 25.392 1.00 86.75 84 ILE A N 1
ATOM 719 C CA . ILE A 1 84 ? -6.536 -1.036 25.372 1.00 86.75 84 ILE A CA 1
ATOM 720 C C . ILE A 1 84 ? -7.415 -0.865 26.602 1.00 86.75 84 ILE A C 1
ATOM 722 O O . ILE A 1 84 ? -6.927 -0.988 27.723 1.00 86.75 84 ILE A O 1
ATOM 726 N N . GLN A 1 85 ? -8.706 -0.617 26.381 1.00 88.06 85 GLN A N 1
ATOM 727 C CA . GLN A 1 85 ? -9.671 -0.605 27.468 1.00 88.06 85 GLN A CA 1
ATOM 728 C C . GLN A 1 85 ? -10.082 -2.040 27.795 1.00 88.06 85 GLN A C 1
ATOM 730 O O . GLN A 1 85 ? -10.577 -2.757 26.927 1.00 88.06 85 GLN A O 1
ATOM 735 N N . MET A 1 86 ? -9.870 -2.452 29.044 1.00 84.00 86 MET A N 1
ATOM 736 C CA . MET A 1 86 ? -10.233 -3.796 29.511 1.00 84.00 86 MET A CA 1
ATOM 737 C C . MET A 1 86 ? -11.622 -3.846 30.152 1.00 84.00 86 MET A C 1
ATOM 739 O O . MET A 1 86 ? -12.223 -4.917 30.231 1.00 84.00 86 MET A O 1
ATOM 743 N N . ASP A 1 87 ? -12.145 -2.697 30.582 1.00 87.25 87 ASP A N 1
ATOM 744 C CA . ASP A 1 87 ? -13.481 -2.600 31.161 1.00 87.25 87 ASP A CA 1
ATOM 745 C C . ASP A 1 87 ? -14.566 -2.783 30.086 1.00 87.25 87 ASP A C 1
ATOM 747 O O . ASP A 1 87 ? -14.676 -2.005 29.132 1.00 87.25 87 ASP A O 1
ATOM 751 N N . ARG A 1 88 ? -15.391 -3.820 30.264 1.00 85.69 88 ARG A N 1
ATOM 752 C CA . ARG A 1 88 ? -16.477 -4.174 29.346 1.00 85.69 88 ARG A CA 1
ATOM 753 C C . ARG A 1 88 ? -17.554 -3.093 29.273 1.00 85.69 88 ARG A C 1
ATOM 755 O O . ARG A 1 88 ? -18.091 -2.865 28.187 1.00 85.69 88 ARG A O 1
ATOM 762 N N . ASP A 1 89 ? -17.858 -2.423 30.380 1.00 87.12 89 ASP A N 1
ATOM 763 C CA . ASP A 1 89 ? -18.918 -1.412 30.420 1.00 87.12 89 ASP A CA 1
ATOM 764 C C . ASP A 1 89 ? -18.506 -0.153 29.657 1.00 87.12 89 ASP A C 1
ATOM 766 O O . ASP A 1 89 ? -19.311 0.449 28.939 1.00 87.12 89 ASP A O 1
ATOM 770 N N . GLU A 1 90 ? -17.227 0.202 29.738 1.00 87.44 90 GLU A N 1
ATOM 771 C CA . GLU A 1 90 ? -16.657 1.301 28.967 1.00 87.44 90 GLU A CA 1
ATOM 772 C C . GLU A 1 90 ? -16.543 0.945 27.483 1.00 87.44 90 GLU A C 1
ATOM 774 O O . GLU A 1 90 ? -16.950 1.739 26.631 1.00 87.44 90 GLU A O 1
ATOM 779 N N . VAL A 1 91 ? -16.110 -0.278 27.152 1.00 87.56 91 VAL A N 1
ATOM 780 C CA . VAL A 1 91 ? -16.062 -0.779 25.766 1.00 87.56 91 VAL A CA 1
ATOM 781 C C . VAL A 1 91 ? -17.438 -0.720 25.092 1.00 87.56 91 VAL A C 1
ATOM 783 O O . VAL A 1 91 ? -17.542 -0.335 23.923 1.00 87.56 91 VAL A O 1
ATOM 786 N N . MET A 1 92 ? -18.519 -1.030 25.813 1.00 87.44 92 MET A N 1
ATOM 787 C CA . MET A 1 92 ? -19.876 -0.969 25.257 1.00 87.44 92 MET A CA 1
ATOM 788 C C . MET A 1 92 ? -20.310 0.451 24.854 1.00 87.44 92 MET A C 1
ATOM 790 O O . MET A 1 92 ? -21.049 0.625 23.874 1.00 87.44 92 MET A O 1
ATOM 794 N N . LYS A 1 93 ? -19.818 1.479 25.555 1.00 90.69 93 LYS A N 1
ATOM 795 C CA . LYS A 1 93 ? -20.135 2.893 25.289 1.00 90.69 93 LYS A CA 1
ATOM 796 C C . LYS A 1 93 ? -19.315 3.487 24.141 1.00 90.69 93 LYS A C 1
ATOM 798 O O . LYS A 1 93 ? -19.729 4.490 23.556 1.00 90.69 93 LYS A O 1
ATOM 803 N N . MET A 1 94 ? -18.203 2.855 23.762 1.00 89.50 94 MET A N 1
ATOM 804 C CA . MET A 1 94 ? -17.289 3.367 22.739 1.00 89.50 94 MET A CA 1
ATOM 805 C C . MET A 1 94 ? -17.927 3.503 21.354 1.00 89.50 94 MET A C 1
ATOM 807 O O . MET A 1 94 ? -18.880 2.808 20.976 1.00 89.50 94 MET A O 1
ATOM 811 N N . LYS A 1 95 ? -17.359 4.390 20.538 1.00 91.12 95 LYS A N 1
ATOM 812 C CA . LYS A 1 95 ? -17.732 4.567 19.129 1.00 91.12 95 LYS A CA 1
ATOM 813 C C . LYS A 1 95 ? -17.115 3.473 18.257 1.00 91.12 95 LYS A C 1
ATOM 815 O O . LYS A 1 95 ? -16.078 2.897 18.566 1.00 91.12 95 LYS A O 1
ATOM 820 N N . ALA A 1 96 ? -17.708 3.225 17.088 1.00 87.94 96 ALA A N 1
ATOM 821 C CA . ALA A 1 96 ? -17.205 2.221 16.141 1.00 87.94 96 ALA A CA 1
ATOM 822 C C . ALA A 1 96 ? -15.753 2.474 15.674 1.00 87.94 96 ALA A C 1
ATOM 824 O O . ALA A 1 96 ? -15.055 1.532 15.295 1.00 87.94 96 ALA A O 1
ATOM 825 N N . THR A 1 97 ? -15.306 3.734 15.682 1.00 87.44 97 THR A N 1
ATOM 826 C CA . THR A 1 97 ? -13.928 4.142 15.367 1.00 87.44 97 THR A CA 1
ATOM 827 C C . THR A 1 97 ? -12.943 3.770 16.469 1.00 87.44 97 THR A C 1
ATOM 829 O O . THR A 1 97 ? -11.841 3.325 16.170 1.00 87.44 97 THR A O 1
ATOM 832 N N . GLU A 1 98 ? -13.349 3.911 17.727 1.00 88.94 98 GLU A N 1
ATOM 833 C CA . GLU A 1 98 ? -12.540 3.578 18.900 1.00 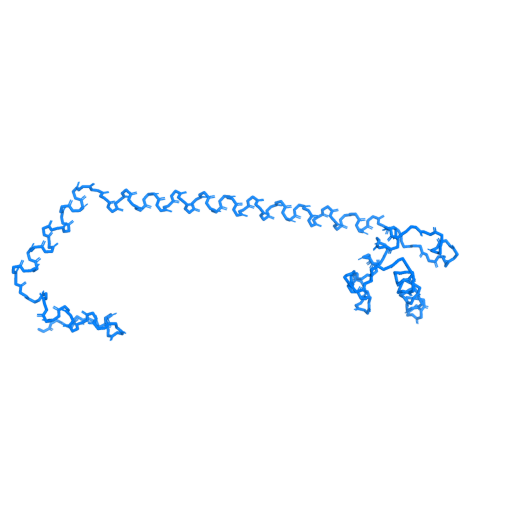88.94 98 GLU A CA 1
ATOM 834 C C . GLU A 1 98 ? -12.421 2.057 19.055 1.00 88.94 98 GLU A C 1
ATOM 836 O O . GLU A 1 98 ? -11.314 1.537 19.173 1.00 88.94 98 GLU A O 1
ATOM 841 N N . LEU A 1 99 ? -13.539 1.333 18.896 1.00 89.44 99 LEU A N 1
ATOM 842 C CA . LEU A 1 99 ? -13.557 -0.136 18.850 1.00 89.44 99 LEU A CA 1
ATOM 843 C C . LEU A 1 99 ? -12.620 -0.677 17.763 1.00 89.44 99 LEU A C 1
ATOM 845 O O . LEU A 1 99 ? -11.867 -1.622 17.980 1.00 89.44 99 LEU A O 1
ATOM 849 N N . LYS A 1 100 ? -12.630 -0.048 16.581 1.00 89.75 100 LYS A N 1
ATOM 850 C CA . LYS A 1 100 ? -11.713 -0.396 15.490 1.00 89.75 100 LYS A CA 1
ATOM 851 C C . LYS A 1 100 ? -10.251 -0.191 15.893 1.00 89.75 100 LYS A C 1
ATOM 853 O O . LYS A 1 100 ? -9.426 -1.038 15.570 1.00 89.75 100 LYS A O 1
ATOM 858 N N . ALA A 1 101 ? -9.928 0.922 16.547 1.00 89.06 101 ALA A N 1
ATOM 859 C CA . ALA A 1 101 ? -8.559 1.237 16.939 1.00 89.06 101 ALA A CA 1
ATOM 860 C C . ALA A 1 101 ? -8.007 0.205 17.939 1.00 89.06 101 ALA A C 1
ATOM 862 O O . ALA A 1 101 ? -6.882 -0.268 17.772 1.00 89.06 101 ALA A O 1
ATOM 863 N N . GLN A 1 102 ? -8.827 -0.216 18.907 1.00 89.94 102 GLN A N 1
ATOM 864 C CA . GLN A 1 102 ? -8.463 -1.271 19.857 1.00 89.94 102 GLN A CA 1
ATOM 865 C C . GLN A 1 102 ? -8.304 -2.635 19.179 1.00 89.94 102 GLN A C 1
ATOM 867 O O . GLN A 1 102 ? -7.301 -3.309 19.402 1.00 89.94 102 GLN A O 1
ATOM 872 N N . LEU A 1 103 ? -9.226 -3.015 18.287 1.00 90.44 103 LEU A N 1
ATOM 873 C CA . LEU A 1 103 ? -9.108 -4.246 17.497 1.00 90.44 103 LEU A CA 1
ATOM 874 C C . LEU A 1 103 ? -7.851 -4.260 16.619 1.00 90.44 103 LEU A C 1
ATOM 876 O O . LEU A 1 103 ? -7.190 -5.288 16.517 1.00 90.44 103 LEU A O 1
ATOM 880 N N . ASP A 1 104 ? -7.501 -3.136 15.987 1.00 89.81 104 ASP A N 1
ATOM 881 C CA . ASP A 1 104 ? -6.290 -3.026 15.166 1.00 89.81 104 ASP A CA 1
ATOM 882 C C . ASP A 1 104 ? -5.011 -3.180 16.007 1.00 89.81 104 ASP A C 1
ATOM 884 O O . ASP A 1 104 ? -4.037 -3.756 15.515 1.00 89.81 104 ASP A O 1
ATOM 888 N N . LYS A 1 105 ? -5.013 -2.713 17.264 1.00 89.62 105 LYS A N 1
ATOM 889 C CA . LYS A 1 105 ? -3.908 -2.934 18.206 1.00 89.62 105 LYS A CA 1
ATOM 890 C C . LYS A 1 10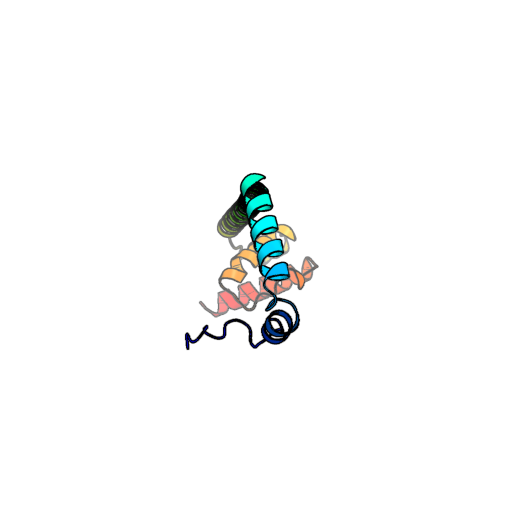5 ? -3.852 -4.387 18.676 1.00 89.62 105 LYS A C 1
ATOM 892 O O . LYS A 1 105 ? -2.795 -5.003 18.576 1.00 89.62 105 LYS A O 1
ATOM 897 N N . LEU A 1 106 ? -4.977 -4.960 19.107 1.00 88.00 106 LEU A N 1
ATOM 898 C CA . LEU A 1 106 ? -5.041 -6.354 19.560 1.00 88.00 106 LEU A CA 1
ATOM 899 C C . LEU A 1 106 ? -4.681 -7.344 18.448 1.00 88.00 106 LEU A C 1
ATOM 901 O O . LEU A 1 106 ? -3.998 -8.324 18.723 1.00 88.00 106 LEU A O 1
ATOM 905 N N . ARG A 1 107 ? -5.029 -7.062 17.183 1.00 89.75 107 ARG A N 1
ATOM 906 C CA . ARG A 1 107 ? -4.699 -7.930 16.035 1.00 89.75 107 ARG A CA 1
ATOM 907 C C . ARG A 1 107 ? -3.188 -8.094 15.811 1.00 89.75 107 ARG A C 1
ATOM 909 O O . ARG A 1 107 ? -2.774 -9.015 15.116 1.00 89.75 107 ARG A O 1
ATOM 916 N N . ARG A 1 108 ? -2.344 -7.223 16.383 1.00 85.19 108 ARG A N 1
ATOM 917 C CA . ARG A 1 108 ? -0.883 -7.415 16.347 1.00 85.19 108 ARG A CA 1
ATOM 918 C C . ARG A 1 108 ? -0.435 -8.634 17.159 1.00 85.19 108 ARG A C 1
ATOM 920 O O . ARG A 1 108 ? 0.562 -9.246 16.796 1.00 85.19 108 ARG A O 1
ATOM 927 N N . ASN A 1 109 ? -1.183 -8.978 18.207 1.00 83.25 109 ASN A N 1
ATOM 928 C CA . ASN A 1 109 ? -0.856 -10.059 19.137 1.00 83.25 109 ASN A CA 1
ATOM 929 C C . ASN A 1 109 ? -1.830 -11.246 19.014 1.00 83.25 109 ASN A C 1
ATOM 931 O O . ASN A 1 109 ? -1.425 -12.387 19.206 1.00 83.25 109 ASN A O 1
ATOM 935 N N . ASP A 1 110 ? -3.096 -10.994 18.665 1.00 83.50 110 ASP A N 1
ATOM 936 C CA . ASP A 1 110 ? -4.136 -12.010 18.480 1.00 83.50 110 ASP A CA 1
ATOM 937 C C . ASP A 1 110 ? -4.471 -12.194 16.989 1.00 83.50 110 ASP A C 1
ATOM 939 O O . ASP A 1 110 ? -5.126 -11.359 16.355 1.00 83.50 110 ASP A O 1
ATOM 943 N N . THR A 1 111 ? -4.040 -13.326 16.427 1.00 83.75 111 THR A N 1
ATOM 944 C CA . THR A 1 111 ? -4.300 -13.707 15.028 1.00 83.75 111 THR A CA 1
ATOM 945 C C . THR A 1 111 ? -5.727 -14.200 14.784 1.00 83.75 111 THR A C 1
ATOM 947 O O . THR A 1 111 ? -6.139 -14.308 13.628 1.00 83.75 111 THR A O 1
ATOM 950 N N . GLN A 1 112 ? -6.506 -14.466 15.839 1.00 85.12 112 GLN A N 1
ATOM 951 C CA . GLN A 1 112 ? -7.897 -14.905 15.717 1.00 85.12 112 GLN A CA 1
ATOM 952 C C . GLN A 1 112 ? -8.852 -13.751 15.401 1.00 85.12 112 GLN A C 1
ATOM 954 O O . GLN A 1 112 ? -9.978 -13.996 14.969 1.00 85.12 112 GLN A O 1
ATOM 959 N N . ILE A 1 113 ? -8.423 -12.496 15.583 1.00 87.31 113 ILE A N 1
ATOM 960 C CA . ILE A 1 113 ? -9.254 -11.323 15.302 1.00 87.31 113 ILE A CA 1
ATOM 961 C C . ILE A 1 113 ? -9.444 -11.172 13.784 1.00 87.31 113 ILE A C 1
ATOM 963 O O . ILE A 1 113 ? -8.472 -10.899 13.065 1.00 87.31 113 ILE A O 1
ATOM 967 N N . PRO A 1 114 ? -10.687 -11.252 13.265 1.00 86.81 114 PRO A N 1
ATOM 968 C CA . PRO A 1 114 ? -10.957 -11.106 11.839 1.00 86.81 114 PRO A CA 1
ATOM 969 C C . PRO A 1 114 ? -10.458 -9.769 11.282 1.00 86.81 114 PRO A C 1
ATOM 971 O O . PRO A 1 114 ? -10.389 -8.760 11.987 1.00 86.81 114 PRO A O 1
ATOM 974 N N . ILE A 1 115 ? -10.139 -9.732 9.987 1.00 86.69 115 ILE A N 1
ATOM 975 C CA . ILE A 1 115 ? -9.766 -8.496 9.280 1.00 86.69 115 ILE A CA 1
ATOM 976 C C . ILE A 1 115 ? -10.972 -7.545 9.240 1.00 86.69 115 ILE A C 1
ATOM 978 O O . ILE A 1 115 ? -12.111 -7.992 9.124 1.00 86.69 115 ILE A O 1
ATOM 982 N N . GLU A 1 116 ? -10.727 -6.231 9.285 1.00 82.38 116 GLU A N 1
ATOM 983 C CA . GLU A 1 116 ? -11.774 -5.198 9.300 1.00 82.38 116 GLU A CA 1
ATOM 984 C C . GLU A 1 116 ? -12.852 -5.383 8.218 1.00 82.38 116 GLU A C 1
ATOM 986 O O . GLU A 1 116 ? -14.028 -5.172 8.491 1.00 82.38 116 GLU A O 1
ATOM 991 N N . SER A 1 117 ? -12.490 -5.825 7.011 1.00 83.75 117 SER A N 1
ATOM 992 C CA . SER A 1 117 ? -13.444 -6.041 5.912 1.00 83.75 117 SER A CA 1
ATOM 993 C C . SER A 1 117 ? -14.548 -7.060 6.228 1.00 83.75 117 SER A C 1
ATOM 995 O O . SER A 1 117 ? -15.601 -7.030 5.586 1.00 83.75 117 SER A O 1
ATOM 997 N N . ARG A 1 118 ? -14.326 -7.938 7.216 1.00 84.50 118 ARG A N 1
ATOM 998 C CA . ARG A 1 118 ? -15.295 -8.925 7.710 1.00 84.50 118 ARG A CA 1
ATOM 999 C C . ARG A 1 118 ? -16.192 -8.392 8.837 1.00 84.50 118 ARG A C 1
ATOM 1001 O O . ARG A 1 118 ? -17.126 -9.086 9.208 1.00 84.50 118 ARG A O 1
ATOM 1008 N N . MET A 1 119 ? -15.927 -7.190 9.357 1.00 87.56 119 MET A N 1
ATOM 1009 C CA . MET A 1 119 ? -16.685 -6.546 10.439 1.00 87.56 119 MET A CA 1
ATOM 1010 C C . MET A 1 119 ? -17.180 -5.167 9.991 1.00 87.56 119 MET A C 1
ATOM 1012 O O . MET A 1 119 ? -16.509 -4.143 10.166 1.00 87.56 119 MET A O 1
ATOM 1016 N N . ARG A 1 120 ? -18.367 -5.134 9.389 1.00 85.12 120 ARG A N 1
ATOM 1017 C CA . ARG A 1 120 ? -18.957 -3.915 8.823 1.00 85.12 120 ARG A CA 1
ATOM 1018 C C . ARG A 1 120 ? -19.695 -3.103 9.879 1.00 85.12 120 ARG A C 1
ATOM 1020 O O . ARG A 1 120 ? -19.674 -1.873 9.821 1.00 85.12 120 ARG A O 1
ATOM 1027 N N . THR A 1 121 ? -20.325 -3.765 10.846 1.00 90.44 121 THR A N 1
ATOM 1028 C CA . THR A 1 121 ? -21.185 -3.099 11.834 1.00 90.44 121 THR A CA 1
ATOM 1029 C C . THR A 1 121 ? -20.466 -2.831 13.158 1.00 90.44 121 THR A C 1
ATOM 1031 O O . THR A 1 121 ? -19.461 -3.458 13.494 1.00 90.44 121 THR A O 1
ATOM 1034 N N . LYS A 1 122 ? -20.987 -1.880 13.950 1.00 89.06 122 LYS A N 1
ATOM 1035 C CA . LYS A 1 122 ? -20.500 -1.633 15.321 1.00 89.06 122 LYS A CA 1
ATOM 1036 C C . LYS A 1 122 ? -20.671 -2.879 16.198 1.00 89.06 122 LYS A C 1
ATOM 1038 O O . LYS A 1 122 ? -19.772 -3.196 16.966 1.00 89.06 122 LYS A O 1
ATOM 1043 N N . ALA A 1 123 ? -21.805 -3.569 16.066 1.00 89.00 123 ALA A N 1
ATOM 1044 C CA . ALA A 1 123 ? -22.132 -4.748 16.861 1.00 89.00 123 ALA A CA 1
ATOM 1045 C C . ALA A 1 123 ? -21.141 -5.897 16.621 1.00 89.00 123 ALA A C 1
ATOM 1047 O O . ALA A 1 123 ? -20.659 -6.493 17.579 1.00 89.00 123 ALA A O 1
ATOM 1048 N N . GLU A 1 124 ? -20.768 -6.151 15.361 1.00 90.12 124 GLU A N 1
ATOM 1049 C CA . GLU A 1 124 ? -19.734 -7.136 15.015 1.00 90.12 124 GLU A CA 1
ATOM 1050 C C . GLU A 1 124 ? -18.386 -6.781 15.649 1.00 90.12 124 GLU A C 1
ATOM 1052 O O . GLU A 1 124 ? -17.769 -7.626 16.289 1.00 90.12 124 GLU A O 1
ATOM 1057 N N . LYS A 1 125 ? -17.958 -5.515 15.541 1.00 88.62 125 LYS A N 1
ATOM 1058 C CA . LYS A 1 125 ? -16.702 -5.045 16.149 1.00 88.62 125 LYS A CA 1
ATOM 1059 C C . LYS A 1 125 ? -16.704 -5.200 17.668 1.00 88.62 125 LYS A C 1
ATOM 1061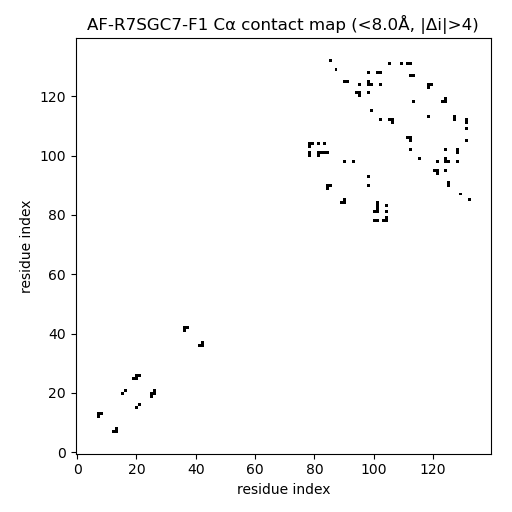 O O . LYS A 1 125 ? -15.709 -5.623 18.238 1.00 88.62 125 LYS A O 1
ATOM 1066 N N . LEU A 1 126 ? -17.818 -4.867 18.315 1.00 90.69 126 LEU A N 1
ATOM 1067 C CA . LEU A 1 126 ? -17.971 -4.992 19.761 1.00 90.69 126 LEU A CA 1
ATOM 1068 C C . LEU A 1 126 ? -17.899 -6.460 20.192 1.00 90.69 126 LEU A C 1
ATOM 1070 O O . LEU A 1 126 ? -17.161 -6.783 21.116 1.00 90.69 126 LEU A O 1
ATOM 1074 N N . ARG A 1 127 ? -18.597 -7.358 19.487 1.00 90.44 127 ARG A N 1
ATOM 1075 C CA . ARG A 1 127 ? -18.564 -8.796 19.773 1.00 90.44 127 ARG A CA 1
ATOM 1076 C C . ARG A 1 127 ? -17.151 -9.365 19.654 1.00 90.44 127 ARG A C 1
ATOM 1078 O O . ARG A 1 127 ? -16.700 -10.054 20.560 1.00 90.44 127 ARG A O 1
ATOM 1085 N N . GLU A 1 128 ? -16.455 -9.073 18.557 1.00 89.88 128 GLU A N 1
ATOM 1086 C CA . GLU A 1 128 ? -15.087 -9.566 18.350 1.00 89.88 128 GLU A CA 1
ATOM 1087 C C . GLU A 1 128 ? -14.102 -8.979 19.367 1.00 89.88 128 GLU A C 1
ATOM 1089 O O . GLU A 1 128 ? -13.191 -9.679 19.801 1.00 89.88 128 GLU A O 1
ATOM 1094 N N . LEU A 1 129 ? -14.297 -7.725 19.790 1.00 89.44 129 LEU A N 1
ATOM 1095 C CA . LEU A 1 129 ? -13.463 -7.109 20.819 1.00 89.44 129 LEU A CA 1
ATOM 1096 C C . LEU A 1 129 ? -13.671 -7.773 22.183 1.00 89.44 129 LEU A C 1
ATOM 1098 O O . LEU A 1 129 ? -12.691 -8.079 22.850 1.00 89.44 129 LEU A O 1
ATOM 1102 N N . LEU A 1 130 ? -14.918 -8.054 22.572 1.00 88.56 130 LEU A N 1
ATOM 1103 C CA . LEU A 1 130 ? -15.207 -8.784 23.809 1.00 88.56 130 LEU A CA 1
ATOM 1104 C C . LEU A 1 130 ? -14.607 -10.196 23.785 1.00 88.56 130 LEU A C 1
ATOM 1106 O O . LEU A 1 130 ? -13.959 -10.593 24.746 1.00 88.56 130 LEU A O 1
ATOM 1110 N N . LEU A 1 131 ? -14.737 -10.921 22.669 1.00 89.44 131 LEU A N 1
ATOM 1111 C CA . LEU A 1 131 ? -14.108 -12.237 22.510 1.00 89.44 131 LEU A CA 1
ATOM 1112 C C . LEU A 1 131 ? -12.578 -12.162 22.607 1.00 89.44 131 LEU A C 1
ATOM 1114 O O . LEU A 1 131 ? -11.954 -13.037 23.203 1.00 89.44 131 LEU A O 1
ATOM 1118 N N . ALA A 1 132 ? -11.965 -11.126 22.031 1.00 87.75 132 ALA A N 1
ATOM 1119 C CA . ALA A 1 132 ? -10.525 -10.912 22.124 1.00 87.75 132 ALA A CA 1
ATOM 1120 C C . ALA A 1 132 ? -10.076 -10.596 23.561 1.00 87.75 132 ALA A C 1
ATOM 1122 O O . ALA A 1 132 ? -9.062 -11.129 24.009 1.00 87.75 132 ALA A O 1
ATOM 1123 N N . LEU A 1 133 ? -10.834 -9.773 24.294 1.00 87.19 133 LEU A N 1
ATOM 1124 C CA . LEU A 1 133 ? -10.574 -9.477 25.707 1.00 87.19 133 LEU A CA 1
ATOM 1125 C C . LEU A 1 133 ? -10.707 -10.730 26.582 1.00 87.19 133 LEU A C 1
ATOM 1127 O O . LEU A 1 133 ? -9.882 -10.948 27.464 1.00 87.19 133 LEU A O 1
ATOM 1131 N N . ASP A 1 134 ? -11.685 -11.591 26.300 1.00 86.56 134 ASP A N 1
ATOM 1132 C CA . ASP A 1 134 ? -11.867 -12.852 27.024 1.00 86.56 134 ASP A CA 1
ATOM 1133 C C . ASP A 1 134 ? -10.689 -13.798 26.804 1.00 86.56 134 ASP A C 1
ATOM 1135 O O . ASP A 1 134 ? -10.147 -14.348 27.763 1.00 86.56 134 ASP A O 1
ATOM 1139 N N . ARG A 1 135 ? -10.221 -13.932 25.557 1.00 83.81 135 ARG A N 1
ATOM 1140 C CA . ARG A 1 135 ? -9.007 -14.703 25.253 1.00 83.81 135 ARG A CA 1
ATOM 1141 C C . ARG A 1 135 ? -7.785 -14.141 25.972 1.00 83.81 135 ARG A C 1
ATOM 1143 O O . ARG A 1 135 ? -7.006 -14.916 26.513 1.00 83.81 135 ARG A O 1
ATOM 1150 N N . LEU A 1 136 ? -7.637 -12.818 26.015 1.00 80.50 136 LEU A N 1
ATOM 1151 C CA . LEU A 1 136 ? -6.519 -12.169 26.699 1.00 80.50 136 LEU A CA 1
ATOM 1152 C C . LEU A 1 136 ? -6.537 -12.438 28.214 1.00 80.50 136 LEU A C 1
ATOM 1154 O O . LEU A 1 136 ? -5.493 -12.738 28.782 1.00 80.50 136 LEU A O 1
ATOM 1158 N N . ASN A 1 137 ? -7.716 -12.400 28.838 1.00 75.19 137 ASN A N 1
ATOM 1159 C CA . ASN A 1 137 ? -7.893 -12.685 30.266 1.00 75.19 137 ASN A CA 1
ATOM 1160 C C . ASN A 1 137 ? -7.732 -14.172 30.622 1.00 75.19 137 ASN A C 1
ATOM 1162 O O . ASN A 1 137 ? -7.447 -14.485 31.769 1.00 75.19 137 ASN A O 1
ATOM 1166 N N . THR A 1 138 ? -7.931 -15.090 29.671 1.00 65.94 138 THR A N 1
ATOM 1167 C CA . THR A 1 138 ? -7.804 -16.543 29.913 1.00 65.94 138 THR A CA 1
ATOM 1168 C C . THR A 1 138 ? -6.359 -17.043 29.761 1.00 65.94 138 THR A C 1
ATOM 1170 O O . THR A 1 138 ? -6.044 -18.158 30.163 1.00 65.94 138 THR A O 1
ATOM 1173 N N . VAL A 1 139 ? -5.488 -16.248 29.130 1.00 57.56 139 VAL A N 1
ATOM 1174 C CA . VAL A 1 139 ? -4.080 -16.594 28.853 1.00 57.56 139 VAL A CA 1
ATOM 1175 C C . VAL A 1 139 ? -3.116 -15.994 29.898 1.00 57.56 139 VAL A C 1
ATOM 1177 O O . VAL A 1 139 ? -1.927 -16.309 29.873 1.00 57.56 139 VAL A O 1
ATOM 1180 N N . GLN A 1 140 ? -3.614 -15.164 30.823 1.00 45.44 140 GLN A N 1
ATOM 1181 C CA . GLN A 1 140 ? -2.896 -14.743 32.037 1.00 45.44 140 GLN A CA 1
ATOM 1182 C C . GLN A 1 140 ? -3.051 -15.774 33.156 1.00 45.44 140 GLN A C 1
ATOM 1184 O O . GLN A 1 140 ? -2.056 -15.960 33.891 1.00 45.44 140 GLN A O 1
#

Foldseek 3Di:
DDDPDPPDPPPCVVVVCVVPVPDPVNVVVVVVVVVVCVVVCVVVVVVVVVVVVVVVVVVVVVVVVVVVVVVVVVLVVQLVPQDADLDLVVLVVDDLVNLVSNLVNLCVPDVVQDDVVVPPDSVSSSVSSVVSSVVVVVVD

Organism: Fomitiporia mediterranea (strain MF3/22) (NCBI:txid694068)

Secondary structure (DSSP, 8-state):
------S-GGGTHHHHHHHHS-SHHHHHHHHHHHHHHHHTTHHHHHHHHHHHHHHHHHHHHHHHHHHHHHHHHHHHHHHHTPPPP--HHHHHHS-HHHHHHHHHHHTTT-TTSPPGGG--SHHHHHHHHHHHHHHHHH--

Radius of gyration: 32.87 Å; Cα contacts (8 Å, |Δi|>4): 60; chains: 1; bounding box: 58×33×84 Å

pLDDT: mean 81.79, std 12.01, range [31.05, 92.38]

Sequence (140 aa):
MLLINSIYIRNGTEEFVETWLTDDENQKYLRTQARNRDTEQRDKKRRLSILEEHIHEYASSKQREEERAQKRVKRNERIDAVEIQMDRDEVMKMKATELKAQLDKLRRNDTQIPIESRMRTKAEKLRELLLALDRLNTVQ